Protein AF-A0A565CJG9-F1 (afdb_monomer_lite)

Sequence (102 aa):
MSYEKELAAAKKAVSLAVRLSQKVQKSLLQSDVRKKSDKSPVTAADYGSQAVISLVLQRELDPEPLYVIAEEKAEDLQKNGSQAFLESITKLVNDVLASDES

Foldseek 3Di:
DPCPLVVVLQVVLVVLLVVLVVVQVVVPVPPAWDADPVRDTDGLSQVLSVVSSQVSSCVSPPPDDDDDDGDDDCVVCVDPPNPVVVVVSVVSNVVSVVVVVD

pLDDT: mean 87.89, std 11.98, range [49.91, 98.19]

Structure (mmCIF, N/CA/C/O backbone):
data_AF-A0A565CJG9-F1
#
_entry.id   AF-A0A565CJG9-F1
#
loop_
_atom_site.group_PDB
_atom_site.id
_atom_site.type_symbol
_atom_site.label_atom_id
_atom_site.label_alt_id
_atom_site.label_comp_id
_atom_site.label_asym_id
_atom_site.label_entity_id
_atom_site.label_seq_id
_atom_site.pdbx_PDB_ins_code
_atom_site.Cartn_x
_atom_site.Cartn_y
_atom_site.Cartn_z
_atom_site.occupancy
_atom_site.B_iso_or_equiv
_atom_site.auth_seq_id
_atom_site.auth_comp_id
_atom_site.auth_asym_id
_atom_site.auth_atom_id
_atom_site.pdbx_PDB_model_num
ATOM 1 N N . MET A 1 1 ? 15.985 8.365 -20.583 1.00 61.38 1 MET A N 1
ATOM 2 C CA . MET A 1 1 ? 16.580 8.869 -19.322 1.00 61.38 1 MET A CA 1
ATOM 3 C C . MET A 1 1 ? 16.852 7.687 -18.402 1.00 61.38 1 MET A C 1
ATOM 5 O O . MET A 1 1 ? 16.294 6.622 -18.623 1.00 61.38 1 MET A O 1
ATOM 9 N N . SER A 1 2 ? 17.716 7.843 -17.397 1.00 89.25 2 SER A N 1
ATOM 10 C CA . SER A 1 2 ? 17.873 6.815 -16.357 1.00 89.25 2 SER A CA 1
ATOM 11 C C . SER A 1 2 ? 16.553 6.643 -15.593 1.00 89.25 2 SER A C 1
ATOM 13 O O . SER A 1 2 ? 15.886 7.641 -15.327 1.00 89.25 2 SER A O 1
ATOM 15 N N . TYR A 1 3 ? 16.214 5.408 -15.223 1.00 93.44 3 TYR A N 1
ATOM 16 C CA . TYR A 1 3 ? 15.077 5.044 -14.363 1.00 93.44 3 TYR A CA 1
ATOM 17 C C . TYR A 1 3 ? 13.655 5.266 -14.919 1.00 93.44 3 TYR A C 1
ATOM 19 O O . TYR A 1 3 ? 12.714 5.505 -14.162 1.00 93.44 3 TYR A O 1
ATOM 27 N N . GLU A 1 4 ? 13.454 5.236 -16.240 1.00 95.44 4 GLU A N 1
ATOM 28 C CA . GLU A 1 4 ? 12.113 5.443 -16.818 1.00 95.44 4 GLU A CA 1
ATOM 29 C C . GLU A 1 4 ? 11.108 4.347 -16.429 1.00 95.44 4 GLU A C 1
ATOM 31 O O . GLU A 1 4 ? 9.949 4.667 -16.153 1.00 95.44 4 GLU A O 1
ATOM 36 N N . LYS A 1 5 ? 11.550 3.082 -16.349 1.00 94.06 5 LYS A N 1
ATOM 37 C CA . LYS A 1 5 ? 10.722 1.939 -15.920 1.00 94.06 5 LYS A CA 1
ATOM 38 C C . LYS A 1 5 ? 10.283 2.118 -14.465 1.00 94.06 5 LYS A C 1
ATOM 40 O O . LYS A 1 5 ? 9.101 2.028 -14.148 1.00 94.06 5 LYS A O 1
ATOM 45 N N . GLU A 1 6 ? 11.222 2.465 -13.596 1.00 96.00 6 GLU A N 1
ATOM 46 C CA . GLU A 1 6 ? 11.026 2.692 -12.168 1.00 96.00 6 GLU A CA 1
ATOM 47 C C . GLU A 1 6 ? 10.138 3.906 -11.916 1.00 96.00 6 GLU A C 1
ATOM 49 O O . GLU A 1 6 ? 9.246 3.856 -11.074 1.00 96.00 6 GLU A O 1
ATOM 54 N N . LEU A 1 7 ? 10.318 4.985 -12.682 1.00 97.06 7 LEU A N 1
ATOM 55 C CA . LEU A 1 7 ? 9.452 6.155 -12.601 1.00 97.06 7 LEU A CA 1
ATOM 56 C C . LEU A 1 7 ? 8.014 5.818 -13.017 1.00 97.06 7 LEU A C 1
ATOM 58 O O . LEU A 1 7 ? 7.072 6.283 -12.374 1.00 97.06 7 LEU A O 1
ATOM 62 N N . ALA A 1 8 ? 7.827 5.032 -14.081 1.00 96.81 8 ALA A N 1
ATOM 63 C CA . ALA A 1 8 ? 6.504 4.588 -14.512 1.00 96.81 8 ALA A CA 1
ATOM 64 C C . ALA A 1 8 ? 5.838 3.697 -13.448 1.00 96.81 8 ALA A C 1
ATOM 66 O O . ALA A 1 8 ? 4.704 3.972 -13.044 1.00 96.81 8 ALA A O 1
ATOM 67 N N . ALA A 1 9 ? 6.572 2.713 -12.921 1.00 96.75 9 ALA A N 1
ATOM 68 C CA . ALA A 1 9 ? 6.118 1.834 -11.846 1.00 96.75 9 ALA A CA 1
ATOM 69 C C . ALA A 1 9 ? 5.751 2.621 -10.576 1.00 96.75 9 ALA A C 1
ATOM 71 O O . ALA A 1 9 ? 4.673 2.434 -10.012 1.00 96.75 9 ALA A O 1
ATOM 72 N N . ALA A 1 10 ? 6.596 3.569 -10.159 1.00 97.50 10 ALA A N 1
ATOM 73 C CA . ALA A 1 10 ? 6.358 4.409 -8.989 1.00 97.50 10 ALA A CA 1
ATOM 74 C C . ALA A 1 10 ? 5.123 5.303 -9.161 1.00 97.50 10 ALA A C 1
ATOM 76 O O . ALA A 1 10 ? 4.309 5.415 -8.245 1.00 97.50 10 ALA A O 1
ATOM 77 N N . LYS A 1 11 ? 4.929 5.904 -10.343 1.00 98.12 11 LYS A N 1
ATOM 78 C CA . LYS A 1 11 ? 3.721 6.689 -10.643 1.00 98.12 11 LYS A CA 1
ATOM 79 C C . LYS A 1 11 ? 2.460 5.841 -10.533 1.00 98.12 11 LYS A C 1
ATOM 81 O O . LYS A 1 11 ? 1.479 6.299 -9.944 1.00 98.12 11 LYS A O 1
ATOM 86 N N . LYS A 1 12 ? 2.484 4.618 -11.067 1.00 97.56 12 LYS A N 1
ATOM 87 C CA . LYS A 1 12 ? 1.364 3.678 -10.967 1.00 97.56 12 LYS A CA 1
ATOM 88 C C . LYS A 1 12 ? 1.082 3.308 -9.507 1.00 97.56 12 LYS A C 1
ATOM 90 O O . LYS A 1 12 ? -0.032 3.516 -9.026 1.00 97.56 12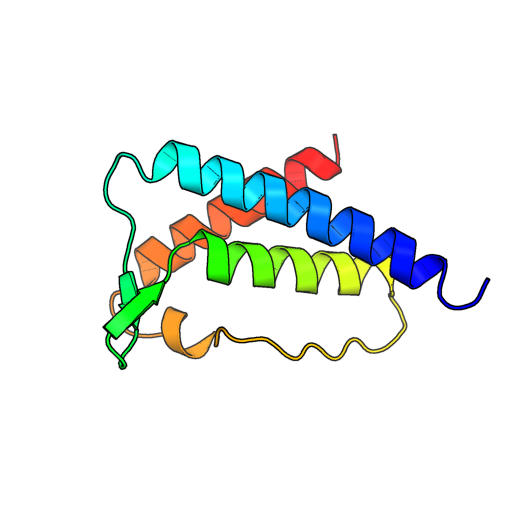 LYS A O 1
ATOM 95 N N . ALA A 1 13 ? 2.110 2.872 -8.782 1.00 98.06 13 ALA A N 1
ATOM 96 C CA . ALA A 1 13 ? 2.038 2.501 -7.372 1.00 98.06 13 ALA A CA 1
ATOM 97 C C . ALA A 1 13 ? 1.463 3.625 -6.491 1.00 98.06 13 ALA A C 1
ATOM 99 O O . ALA A 1 13 ? 0.508 3.409 -5.743 1.00 98.06 13 ALA A O 1
ATOM 100 N N . VAL A 1 14 ? 1.990 4.848 -6.623 1.00 98.19 14 VAL A N 1
ATOM 101 C CA . VAL A 1 14 ? 1.527 6.012 -5.851 1.00 98.19 14 VAL A CA 1
ATOM 102 C C . VAL A 1 14 ? 0.101 6.397 -6.230 1.00 98.19 14 VAL A C 1
ATOM 104 O O . VAL A 1 14 ? -0.696 6.705 -5.349 1.00 98.19 14 VAL A O 1
ATOM 107 N N . SER A 1 15 ? -0.264 6.337 -7.514 1.00 97.81 15 SER A N 1
ATOM 108 C CA . SER A 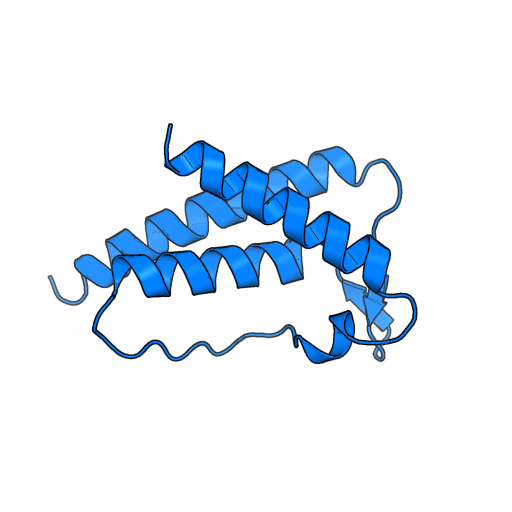1 15 ? -1.630 6.654 -7.949 1.00 97.81 15 SER A CA 1
ATOM 109 C C . SER A 1 15 ? -2.664 5.733 -7.295 1.00 97.81 15 SER A C 1
ATOM 111 O O . SER A 1 15 ? -3.708 6.198 -6.835 1.00 97.81 15 SER A O 1
ATOM 113 N N . LEU A 1 16 ? -2.362 4.437 -7.195 1.00 98.00 16 LEU A N 1
ATOM 114 C CA . LEU A 1 16 ? -3.218 3.466 -6.514 1.00 98.00 16 LEU A CA 1
ATOM 115 C C . LEU A 1 16 ? -3.234 3.683 -4.993 1.00 98.00 16 LEU A C 1
ATOM 117 O O . LEU A 1 16 ? -4.309 3.708 -4.393 1.00 98.00 16 LEU A O 1
ATOM 121 N N . ALA A 1 17 ? -2.083 3.933 -4.367 1.00 97.75 17 ALA A N 1
ATOM 122 C CA . ALA A 1 17 ? -2.008 4.232 -2.934 1.00 97.75 17 ALA A CA 1
ATOM 123 C C . ALA A 1 17 ? -2.791 5.503 -2.546 1.00 97.75 17 ALA A C 1
ATOM 125 O O . ALA A 1 17 ? -3.480 5.531 -1.524 1.00 97.75 17 ALA A O 1
ATOM 126 N N . VAL A 1 18 ? -2.773 6.538 -3.395 1.00 96.56 18 VAL A N 1
ATOM 127 C CA . VAL A 1 18 ? -3.584 7.752 -3.205 1.00 96.56 18 VAL A CA 1
ATOM 128 C C . VAL A 1 18 ? -5.076 7.428 -3.266 1.00 96.56 18 VAL A C 1
ATOM 130 O O . VAL A 1 18 ? -5.831 7.899 -2.415 1.00 96.56 18 VAL A O 1
ATOM 133 N N . ARG A 1 19 ? -5.523 6.587 -4.210 1.00 95.38 19 ARG A N 1
ATOM 134 C CA . ARG A 1 19 ? -6.928 6.138 -4.268 1.00 95.38 19 ARG A CA 1
ATOM 135 C C . ARG A 1 19 ? -7.328 5.380 -3.002 1.00 95.38 19 ARG A C 1
ATOM 137 O O . ARG A 1 19 ? -8.424 5.606 -2.488 1.00 95.38 19 ARG A O 1
ATOM 144 N N . LEU A 1 20 ? -6.452 4.517 -2.484 1.00 95.19 20 LEU A N 1
ATOM 145 C CA . LEU A 1 20 ? -6.671 3.815 -1.216 1.00 95.19 20 LEU A CA 1
ATOM 146 C C . LEU A 1 20 ? -6.831 4.809 -0.064 1.00 95.19 20 LEU A C 1
ATOM 148 O O . LEU A 1 20 ? -7.841 4.775 0.637 1.00 95.19 20 LEU A O 1
ATOM 152 N N . SER A 1 21 ? -5.886 5.737 0.084 1.00 94.19 21 SER A N 1
ATOM 153 C CA . SER A 1 21 ? -5.927 6.769 1.124 1.00 94.19 21 SER A CA 1
ATOM 154 C C . SER A 1 21 ? -7.194 7.625 1.039 1.00 94.19 21 SER A C 1
ATOM 156 O O . SER A 1 21 ? -7.820 7.907 2.057 1.00 94.19 21 SER A O 1
ATOM 158 N N . GLN A 1 22 ? -7.646 7.974 -0.170 1.00 92.31 22 GLN A N 1
ATOM 159 C CA . GLN A 1 22 ? -8.910 8.687 -0.382 1.00 92.31 22 GLN A CA 1
ATOM 160 C C . GLN A 1 22 ? -10.139 7.853 0.011 1.00 92.31 22 GLN A C 1
ATOM 162 O O . GLN A 1 22 ? -11.083 8.399 0.583 1.00 92.31 22 GLN A O 1
ATOM 167 N N . LYS A 1 23 ? -10.159 6.542 -0.280 1.00 90.31 23 LYS A N 1
ATOM 168 C CA . LYS A 1 23 ? -11.234 5.637 0.172 1.00 90.31 23 LYS A CA 1
ATOM 169 C C . LYS A 1 23 ? -11.278 5.571 1.698 1.00 90.31 23 LYS A C 1
ATOM 171 O O . LYS A 1 23 ? -12.348 5.733 2.282 1.00 90.31 23 LYS A O 1
ATOM 176 N N . VAL A 1 24 ? -10.119 5.405 2.333 1.00 89.12 24 VAL A N 1
ATOM 177 C CA . VAL A 1 24 ? -9.996 5.382 3.793 1.00 89.12 24 VAL A CA 1
ATOM 178 C C . VAL A 1 24 ? -10.446 6.712 4.388 1.00 89.12 24 VAL A C 1
ATOM 180 O O . VAL A 1 24 ? -11.285 6.701 5.274 1.00 89.12 24 VAL A O 1
ATOM 183 N N . GLN A 1 25 ? -10.011 7.858 3.856 1.00 86.94 25 GLN A N 1
ATOM 184 C CA . GLN A 1 25 ? -10.453 9.181 4.316 1.00 86.94 25 GLN A CA 1
ATOM 185 C C . GLN A 1 25 ? -11.980 9.348 4.250 1.00 86.94 25 GLN A C 1
ATOM 187 O O . GLN A 1 25 ? -12.583 9.856 5.194 1.00 86.94 25 GLN A O 1
ATOM 192 N N . LYS A 1 26 ? -12.617 8.902 3.159 1.00 84.38 26 LYS A N 1
ATOM 193 C CA . LYS A 1 26 ? -14.082 8.950 3.008 1.00 84.38 26 LYS A CA 1
ATOM 194 C C . LYS A 1 26 ? -14.802 8.050 4.019 1.00 84.38 26 LYS A C 1
ATOM 196 O O . LYS A 1 26 ? -15.881 8.411 4.477 1.00 84.38 26 LYS A O 1
ATOM 201 N N . SER A 1 27 ? -14.201 6.914 4.379 1.00 76.38 27 SER A N 1
ATOM 202 C CA . SER A 1 27 ? -14.719 5.976 5.388 1.00 76.38 27 SER A CA 1
ATOM 203 C C . SER A 1 27 ? -14.424 6.418 6.832 1.00 76.38 27 SER A C 1
ATOM 205 O O . SER A 1 27 ? -15.211 6.160 7.740 1.00 76.38 27 SER A O 1
ATOM 207 N N . LEU A 1 28 ? -13.311 7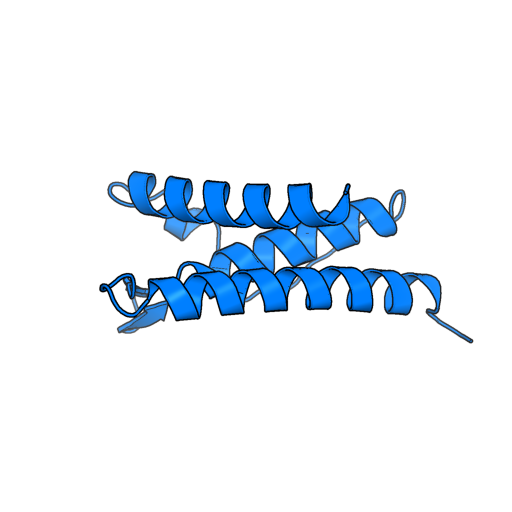.125 7.057 1.00 62.56 28 LEU A N 1
ATOM 208 C CA . LEU A 1 28 ? -12.794 7.548 8.367 1.00 62.56 28 LEU A CA 1
ATOM 209 C C . LEU A 1 28 ? -13.663 8.586 9.084 1.00 62.56 28 LEU A C 1
ATOM 211 O O . LEU A 1 28 ? -13.437 8.841 10.267 1.00 62.56 28 LEU A O 1
ATOM 215 N N . LEU A 1 29 ? -14.707 9.111 8.437 1.00 55.47 29 LEU A N 1
ATOM 216 C CA . LEU A 1 29 ? -15.785 9.826 9.128 1.00 55.47 29 LEU A CA 1
ATOM 217 C C . LEU A 1 29 ? -16.474 8.956 10.212 1.00 55.47 29 LEU A C 1
ATOM 219 O O . LEU A 1 29 ? -17.287 9.481 10.968 1.00 55.47 29 LEU A O 1
ATOM 223 N N . GLN A 1 30 ? -16.132 7.659 10.330 1.00 51.72 30 GLN A N 1
ATOM 224 C CA . GLN A 1 30 ? -16.712 6.704 11.282 1.00 51.72 30 GLN A CA 1
ATOM 225 C C . GLN A 1 30 ? -15.717 5.872 12.137 1.00 51.72 30 GLN A C 1
ATOM 227 O O . GLN A 1 30 ? -16.060 4.757 12.500 1.00 51.72 30 GLN A O 1
ATOM 232 N N . SER A 1 31 ? -14.565 6.408 12.583 1.00 53.53 31 SER A N 1
ATOM 233 C CA . SER A 1 31 ? -13.771 5.911 13.755 1.00 53.53 31 SER A CA 1
ATOM 234 C C . SER A 1 31 ? -12.615 4.880 13.604 1.00 53.53 31 SER A C 1
ATOM 236 O O . SER A 1 31 ? -12.175 4.328 14.609 1.00 53.53 31 SER A O 1
ATOM 238 N N . ASP A 1 32 ? -11.991 4.702 12.432 1.00 59.69 32 ASP A N 1
ATOM 239 C CA . ASP A 1 32 ? -10.875 3.736 12.231 1.00 59.69 32 ASP A CA 1
ATOM 240 C C . ASP A 1 32 ? -9.437 4.273 12.482 1.00 59.69 32 ASP A C 1
ATOM 242 O O . ASP A 1 32 ? -8.505 3.994 11.722 1.00 59.69 32 ASP A O 1
ATOM 246 N N . VAL A 1 33 ? -9.210 5.041 13.555 1.00 65.69 33 VAL A N 1
ATOM 247 C CA . VAL A 1 33 ? -7.848 5.476 13.949 1.00 65.69 33 VAL A CA 1
ATOM 248 C C . VAL A 1 33 ? -7.336 4.620 15.108 1.00 65.69 33 VAL A C 1
ATOM 250 O O . VAL A 1 33 ? -7.850 4.700 16.225 1.00 65.69 33 VAL A O 1
ATOM 253 N N . ARG A 1 34 ? -6.289 3.820 14.871 1.00 68.31 34 ARG A N 1
ATOM 254 C CA . ARG A 1 34 ? -5.567 3.077 15.917 1.00 68.31 34 ARG A CA 1
ATOM 255 C C . ARG A 1 34 ? -4.373 3.894 16.415 1.00 68.31 34 ARG A C 1
ATOM 257 O O . ARG A 1 34 ? -3.919 4.819 15.753 1.00 68.31 34 ARG A O 1
ATOM 264 N N . LYS A 1 35 ? -3.865 3.575 17.606 1.00 64.56 35 LYS A N 1
ATOM 265 C CA . LYS A 1 35 ? -2.638 4.180 18.150 1.00 64.56 35 LYS A CA 1
ATOM 266 C C . LYS A 1 35 ? -1.527 3.139 18.193 1.00 64.56 35 LYS A C 1
ATOM 268 O O . LYS A 1 35 ? -1.765 2.030 18.671 1.00 64.56 35 LYS A O 1
ATOM 273 N N . LYS A 1 36 ? -0.329 3.504 17.732 1.00 65.44 36 LYS A N 1
ATOM 274 C CA . LYS A 1 36 ? 0.891 2.703 17.899 1.00 65.44 36 LYS A CA 1
ATOM 275 C C . LYS A 1 36 ? 1.338 2.702 19.370 1.00 65.44 36 LYS A C 1
ATOM 277 O O . LYS A 1 36 ? 0.786 3.418 20.212 1.00 65.44 36 LYS A O 1
ATOM 282 N N . SER A 1 37 ? 2.361 1.909 19.696 1.00 67.94 37 SER A N 1
ATOM 283 C CA . SER A 1 37 ? 2.918 1.812 21.058 1.00 67.94 37 SER A CA 1
ATOM 284 C C . SER A 1 37 ? 3.477 3.137 21.590 1.00 67.94 37 SER A C 1
ATOM 286 O O . SER A 1 37 ? 3.439 3.379 22.793 1.00 67.94 37 SER A O 1
ATOM 288 N N . ASP A 1 38 ? 3.952 4.009 20.701 1.00 72.25 38 ASP A N 1
ATOM 289 C CA . ASP A 1 38 ? 4.423 5.365 21.010 1.00 72.25 38 ASP A CA 1
ATOM 290 C C . ASP A 1 38 ? 3.293 6.418 21.024 1.00 72.25 38 ASP A C 1
ATOM 292 O O . ASP A 1 38 ? 3.547 7.606 21.212 1.00 72.25 38 ASP A O 1
ATOM 296 N N . LYS A 1 39 ? 2.033 5.974 20.890 1.00 69.06 39 LYS A N 1
ATOM 297 C CA . LYS A 1 39 ? 0.802 6.779 20.835 1.00 69.06 39 LYS A CA 1
ATOM 298 C C . LYS A 1 39 ? 0.624 7.618 19.567 1.00 69.06 39 LYS A C 1
ATOM 300 O O . LYS A 1 39 ? -0.344 8.383 19.516 1.00 69.06 39 LYS A O 1
ATOM 305 N N . SER A 1 40 ? 1.472 7.460 18.552 1.00 70.81 40 SER A N 1
ATOM 306 C CA . SER A 1 40 ? 1.212 8.038 17.231 1.00 70.81 40 SER A CA 1
ATOM 307 C C . SER A 1 40 ? -0.039 7.400 16.596 1.00 70.81 40 SER A C 1
ATOM 309 O O . SER A 1 40 ? -0.324 6.220 16.843 1.00 70.81 40 SER A O 1
ATOM 311 N N . PRO A 1 41 ? -0.857 8.166 15.852 1.00 76.75 41 PRO A N 1
ATOM 312 C CA . PRO A 1 41 ? -1.999 7.611 15.139 1.00 76.75 41 PRO A CA 1
ATOM 313 C C . PRO A 1 41 ? -1.524 6.781 13.941 1.00 76.75 41 PRO A C 1
ATOM 315 O O . PRO A 1 41 ? -0.619 7.188 13.224 1.00 76.75 41 PRO A O 1
ATOM 318 N N . VAL A 1 42 ? -2.170 5.641 13.713 1.00 81.31 42 VAL A N 1
ATOM 319 C CA . VAL A 1 42 ? -2.016 4.821 12.509 1.00 81.31 42 VAL A CA 1
ATOM 320 C C . VAL A 1 42 ? -3.390 4.408 12.007 1.00 81.31 42 VAL A C 1
ATOM 322 O O . VAL A 1 42 ? -4.306 4.118 12.784 1.00 81.31 42 VAL A O 1
ATOM 325 N N . THR A 1 43 ? -3.551 4.397 10.696 1.00 85.94 43 THR A N 1
ATOM 326 C CA . THR A 1 43 ? -4.814 4.114 10.024 1.00 85.94 43 THR A CA 1
ATOM 327 C C . THR A 1 43 ? -4.653 2.959 9.046 1.00 85.94 43 THR A C 1
ATOM 329 O O . THR A 1 43 ? -3.549 2.517 8.726 1.00 85.94 43 THR A O 1
ATOM 332 N N . ALA A 1 44 ? -5.776 2.460 8.529 1.00 89.81 44 ALA A N 1
ATOM 333 C CA . ALA A 1 44 ? -5.744 1.484 7.444 1.00 89.81 44 ALA A CA 1
ATOM 334 C C . ALA A 1 44 ? -5.068 2.042 6.174 1.00 89.81 44 ALA A C 1
ATOM 336 O O . ALA A 1 44 ? -4.606 1.262 5.341 1.00 89.81 44 ALA A O 1
ATOM 337 N N . ALA A 1 45 ? -4.988 3.374 6.022 1.00 92.12 45 ALA A N 1
ATOM 338 C CA . ALA A 1 45 ? -4.338 4.006 4.880 1.00 92.12 45 ALA A CA 1
ATOM 339 C C . ALA A 1 45 ? -2.821 3.802 4.892 1.00 92.12 45 ALA A C 1
ATOM 341 O O . ALA A 1 45 ? -2.253 3.601 3.823 1.00 92.12 45 ALA A O 1
ATOM 342 N N . ASP A 1 46 ? -2.185 3.801 6.064 1.00 92.94 46 ASP A N 1
ATOM 343 C CA . ASP A 1 46 ? -0.729 3.678 6.195 1.00 92.94 46 ASP A CA 1
ATOM 344 C C . ASP A 1 46 ? -0.273 2.273 5.769 1.00 92.94 46 ASP A C 1
ATOM 346 O O . ASP A 1 46 ? 0.445 2.106 4.778 1.00 92.94 46 ASP A O 1
ATOM 350 N N . TYR A 1 47 ? -0.819 1.239 6.421 1.00 95.06 47 TYR A N 1
ATOM 351 C CA . TYR A 1 47 ? -0.557 -0.160 6.067 1.00 95.06 47 TYR A CA 1
ATOM 352 C C . TYR A 1 47 ? -1.011 -0.500 4.641 1.00 95.06 47 TYR A C 1
ATOM 354 O O . TYR A 1 47 ? -0.297 -1.179 3.902 1.00 95.06 47 TYR A O 1
ATOM 362 N N . GLY A 1 48 ? -2.195 -0.029 4.237 1.00 95.75 48 GLY A N 1
ATOM 363 C CA . GLY A 1 48 ? -2.743 -0.295 2.909 1.00 95.75 48 GLY A CA 1
ATOM 364 C C . GLY A 1 48 ? -1.912 0.337 1.793 1.00 95.75 48 GLY A C 1
ATOM 365 O O . GLY A 1 48 ? -1.625 -0.324 0.795 1.00 95.75 48 GLY A O 1
ATOM 366 N N . SER A 1 49 ? -1.470 1.586 1.966 1.00 97.19 49 SER A N 1
ATOM 367 C CA . SER A 1 49 ? -0.613 2.271 0.990 1.00 97.19 49 SER A CA 1
ATOM 368 C C . SER A 1 49 ? 0.728 1.566 0.845 1.00 97.19 49 SER A C 1
ATOM 370 O O . SER A 1 49 ? 1.170 1.335 -0.279 1.00 97.19 49 SER A O 1
ATOM 372 N N . GLN A 1 50 ? 1.344 1.154 1.957 1.00 97.50 50 GLN A N 1
ATOM 373 C CA . GLN A 1 50 ? 2.591 0.391 1.924 1.00 97.50 50 GLN A CA 1
ATOM 374 C C . GLN A 1 50 ? 2.422 -0.941 1.179 1.00 97.50 50 GLN A C 1
ATOM 376 O O . GLN A 1 50 ? 3.260 -1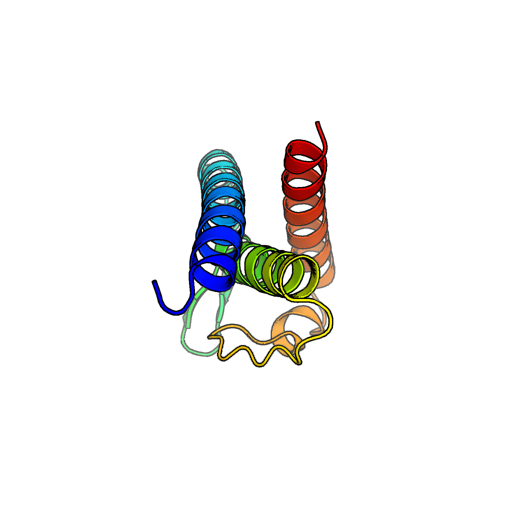.283 0.340 1.00 97.50 50 GLN A O 1
ATOM 381 N N . ALA A 1 51 ? 1.332 -1.673 1.434 1.00 97.25 51 ALA A N 1
ATOM 382 C CA . ALA A 1 51 ? 1.038 -2.934 0.755 1.00 97.25 51 ALA A CA 1
ATOM 383 C C . ALA A 1 51 ? 0.841 -2.748 -0.759 1.00 97.25 51 ALA A C 1
ATOM 385 O O . ALA A 1 51 ? 1.452 -3.470 -1.548 1.00 97.25 51 ALA A O 1
ATOM 386 N N . VAL A 1 52 ? 0.045 -1.752 -1.170 1.00 98.06 52 VAL A N 1
ATOM 387 C CA . VAL A 1 52 ? -0.182 -1.425 -2.588 1.00 98.06 52 VAL A CA 1
ATOM 388 C C . VAL A 1 52 ? 1.124 -1.047 -3.276 1.00 98.06 52 VAL A C 1
ATOM 390 O O . VAL A 1 52 ? 1.430 -1.595 -4.332 1.00 98.06 52 VAL A O 1
ATOM 393 N N . ILE A 1 53 ? 1.915 -0.149 -2.679 1.00 98.00 53 ILE A N 1
ATOM 394 C CA . ILE A 1 53 ? 3.174 0.306 -3.279 1.00 98.00 53 ILE A CA 1
ATOM 395 C C . ILE A 1 53 ? 4.133 -0.867 -3.460 1.00 98.00 53 ILE A C 1
ATOM 397 O O . ILE A 1 53 ? 4.649 -1.066 -4.556 1.00 98.00 53 ILE A O 1
ATOM 401 N N . SER A 1 54 ? 4.327 -1.669 -2.412 1.00 97.06 54 SER A N 1
ATOM 402 C CA . SER A 1 54 ? 5.261 -2.798 -2.438 1.00 97.06 54 SER A CA 1
ATOM 403 C C . SER A 1 54 ? 4.863 -3.829 -3.495 1.00 97.06 54 SER A C 1
ATOM 405 O O . SER A 1 54 ? 5.702 -4.273 -4.273 1.00 97.06 54 SER A O 1
ATOM 407 N N . LEU A 1 55 ? 3.574 -4.174 -3.569 1.00 96.69 55 LEU A N 1
ATOM 408 C CA . LEU A 1 55 ? 3.086 -5.171 -4.517 1.00 96.69 55 LEU A CA 1
ATOM 409 C C . LEU A 1 55 ? 3.140 -4.679 -5.968 1.00 96.69 55 LEU A C 1
ATOM 411 O O . LEU A 1 55 ? 3.542 -5.434 -6.850 1.00 96.69 55 LEU A O 1
ATOM 415 N N . VAL A 1 56 ? 2.736 -3.433 -6.228 1.00 97.06 56 VAL A N 1
ATOM 416 C CA . VAL A 1 56 ? 2.751 -2.871 -7.586 1.00 97.06 56 VAL A CA 1
ATOM 417 C C . VAL A 1 56 ? 4.187 -2.731 -8.077 1.00 97.06 56 VAL A C 1
ATOM 419 O O . VAL A 1 56 ? 4.483 -3.173 -9.180 1.00 97.06 56 VAL A O 1
ATOM 422 N N . LEU A 1 57 ? 5.101 -2.210 -7.252 1.00 97.25 57 LEU A N 1
ATOM 423 C CA . LEU A 1 57 ? 6.515 -2.138 -7.623 1.00 97.25 57 LEU A CA 1
ATOM 424 C C . LEU A 1 57 ? 7.096 -3.525 -7.911 1.00 97.25 57 LEU A C 1
ATOM 426 O O . LEU A 1 57 ? 7.785 -3.682 -8.911 1.00 97.25 57 LEU A O 1
ATOM 430 N N . GLN A 1 58 ? 6.776 -4.537 -7.097 1.00 96.50 58 GLN A N 1
ATOM 431 C CA . GLN A 1 58 ? 7.255 -5.903 -7.323 1.00 96.50 58 GLN A CA 1
ATOM 432 C C . GLN A 1 58 ? 6.751 -6.478 -8.652 1.00 96.50 58 GLN A C 1
ATOM 434 O O . GLN A 1 58 ? 7.497 -7.176 -9.326 1.00 96.50 58 GLN A O 1
ATOM 439 N N . ARG A 1 59 ? 5.499 -6.197 -9.033 1.00 95.19 59 ARG A N 1
ATOM 440 C CA . ARG A 1 59 ? 4.913 -6.667 -10.300 1.00 95.19 59 ARG A CA 1
ATOM 441 C C . ARG A 1 59 ? 5.513 -5.962 -11.516 1.00 95.19 59 ARG A C 1
ATOM 443 O O . ARG A 1 59 ? 5.788 -6.610 -12.516 1.00 95.19 59 ARG A O 1
ATOM 450 N N . GLU A 1 60 ? 5.697 -4.647 -11.437 1.00 95.56 60 GLU A N 1
ATOM 451 C CA . GLU A 1 60 ? 6.175 -3.832 -12.564 1.00 95.56 60 GLU A CA 1
ATOM 452 C C . GLU A 1 60 ? 7.698 -3.938 -12.772 1.00 95.56 60 GLU A C 1
ATOM 454 O O . GLU A 1 60 ? 8.190 -3.721 -13.880 1.00 95.56 60 GLU A O 1
ATOM 459 N N . LEU A 1 61 ? 8.451 -4.255 -11.712 1.00 95.12 61 LEU A N 1
ATOM 460 C CA . LEU A 1 61 ? 9.913 -4.376 -11.727 1.00 95.12 61 LEU A CA 1
ATOM 461 C C . LEU A 1 61 ? 10.405 -5.829 -11.681 1.00 95.12 61 LEU A C 1
ATOM 463 O O . LEU A 1 61 ? 11.600 -6.062 -11.577 1.00 95.12 61 LEU A O 1
ATOM 467 N N . ASP A 1 62 ? 9.527 -6.825 -11.791 1.00 91.81 62 ASP A N 1
ATOM 468 C CA . ASP A 1 62 ? 9.966 -8.213 -11.968 1.00 91.81 62 ASP A CA 1
ATOM 469 C C . ASP A 1 62 ? 10.800 -8.340 -13.269 1.00 91.81 62 ASP A C 1
ATOM 471 O O . ASP A 1 62 ? 10.456 -7.704 -14.278 1.00 91.81 62 ASP A O 1
ATOM 475 N N . PRO A 1 63 ? 11.916 -9.102 -13.287 1.00 88.12 63 PRO A N 1
ATOM 476 C CA . PRO A 1 63 ? 12.446 -9.993 -12.247 1.00 88.12 63 PRO A CA 1
ATOM 477 C C . PRO A 1 63 ? 13.509 -9.361 -11.327 1.00 88.12 63 PRO A C 1
ATOM 479 O O . PRO A 1 63 ? 14.257 -10.082 -10.660 1.00 88.12 63 PRO A O 1
ATOM 482 N N . GLU A 1 64 ? 13.648 -8.033 -11.307 1.00 88.44 64 GLU A N 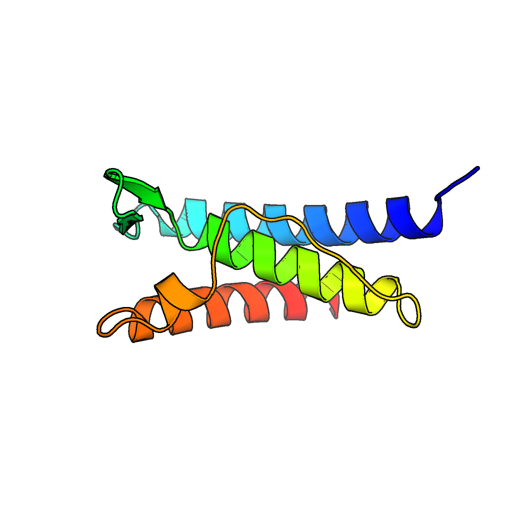1
ATOM 483 C CA . GLU A 1 64 ? 14.630 -7.377 -10.446 1.00 88.44 64 GLU A CA 1
ATOM 484 C C . GLU A 1 64 ? 14.249 -7.528 -8.954 1.00 88.44 64 GLU A C 1
ATOM 486 O O . GLU A 1 64 ? 13.078 -7.395 -8.586 1.00 88.44 64 GLU A O 1
ATOM 491 N N . PRO A 1 65 ? 15.215 -7.802 -8.053 1.00 90.19 65 PRO A N 1
ATOM 492 C CA . PRO A 1 65 ? 14.922 -7.897 -6.629 1.00 90.19 65 PRO A CA 1
ATOM 493 C C . PRO A 1 65 ? 14.478 -6.536 -6.078 1.00 90.19 65 PRO A C 1
ATOM 495 O O . PRO A 1 65 ? 15.189 -5.537 -6.210 1.00 90.19 65 PRO A O 1
ATOM 498 N N . LEU A 1 66 ? 13.323 -6.508 -5.411 1.00 92.75 66 LEU A N 1
ATOM 499 C CA . LEU A 1 66 ? 12.796 -5.309 -4.767 1.00 92.75 66 LEU A CA 1
ATOM 500 C C . LEU A 1 66 ? 13.197 -5.263 -3.289 1.00 92.75 66 LEU A C 1
ATOM 502 O O . LEU A 1 66 ? 12.894 -6.169 -2.513 1.00 92.75 66 LEU A O 1
ATOM 506 N N . TYR A 1 67 ? 13.810 -4.155 -2.879 1.00 94.06 67 TYR A N 1
ATOM 507 C CA . TYR A 1 67 ? 14.087 -3.848 -1.477 1.00 94.06 67 TYR A CA 1
ATOM 508 C C . TYR A 1 67 ? 13.297 -2.607 -1.073 1.00 94.06 67 TYR A C 1
ATOM 510 O O . TYR A 1 67 ? 13.479 -1.536 -1.651 1.00 94.06 67 TYR A O 1
ATOM 518 N N . VAL A 1 68 ? 12.423 -2.744 -0.075 1.00 93.12 68 VAL A N 1
ATOM 519 C CA . VAL A 1 68 ? 11.576 -1.649 0.412 1.00 93.12 68 VAL A CA 1
ATOM 520 C C . VAL A 1 68 ? 11.979 -1.288 1.836 1.00 93.12 68 VAL A C 1
ATOM 522 O O . VAL A 1 68 ? 11.999 -2.141 2.722 1.00 93.12 68 VAL A O 1
ATOM 525 N N . ILE A 1 69 ? 12.274 -0.009 2.059 1.00 96.12 69 ILE A N 1
ATOM 526 C CA . ILE A 1 69 ? 12.398 0.576 3.396 1.00 96.12 69 ILE A CA 1
ATOM 527 C C . ILE A 1 69 ? 11.071 1.264 3.691 1.00 96.12 69 ILE A C 1
ATOM 529 O O . ILE A 1 69 ? 10.674 2.166 2.955 1.00 96.12 69 ILE A O 1
ATOM 533 N N . ALA A 1 70 ? 10.384 0.829 4.741 1.00 93.88 70 ALA A N 1
ATOM 534 C CA . ALA A 1 70 ? 9.062 1.333 5.077 1.00 93.88 70 ALA A CA 1
ATOM 535 C C . ALA A 1 70 ? 8.900 1.550 6.585 1.00 93.88 70 ALA A C 1
ATOM 537 O O . ALA A 1 70 ? 9.637 0.970 7.385 1.00 93.88 70 ALA A O 1
ATOM 538 N N . GLU A 1 71 ? 7.951 2.409 6.955 1.00 93.44 71 GLU A N 1
ATOM 539 C CA . GLU A 1 71 ? 7.691 2.767 8.351 1.00 93.44 71 GLU A CA 1
ATOM 540 C C . GLU A 1 71 ? 6.932 1.661 9.092 1.00 93.44 71 GLU A C 1
ATOM 542 O O . GLU A 1 71 ? 7.288 1.317 10.222 1.00 93.44 71 GLU A O 1
ATOM 547 N N . GLU A 1 72 ? 5.904 1.090 8.459 1.00 91.88 72 GLU A N 1
ATOM 548 C CA . GLU A 1 72 ? 5.011 0.143 9.116 1.00 91.88 72 GLU A CA 1
ATOM 549 C C . GLU A 1 72 ? 5.526 -1.292 9.050 1.00 91.88 72 GLU A C 1
ATOM 551 O O . GLU A 1 72 ? 6.153 -1.730 8.080 1.00 91.88 72 GLU A O 1
ATOM 556 N N . LYS A 1 73 ? 5.205 -2.058 10.093 1.00 91.31 73 LYS A N 1
ATOM 557 C CA . LYS A 1 73 ? 5.688 -3.422 10.302 1.00 91.31 73 LYS A CA 1
ATOM 558 C C . LYS A 1 73 ? 4.535 -4.418 10.345 1.00 91.31 73 LYS A C 1
ATOM 560 O O . LYS A 1 73 ? 3.524 -4.190 11.008 1.00 91.31 73 LYS A O 1
ATOM 565 N N . ALA A 1 74 ? 4.673 -5.542 9.640 1.00 88.81 74 ALA A N 1
ATOM 566 C CA . ALA A 1 74 ? 3.615 -6.553 9.544 1.00 88.81 74 ALA A CA 1
ATOM 567 C C . ALA A 1 74 ? 3.312 -7.212 10.902 1.00 88.81 74 ALA A C 1
ATOM 569 O O . ALA A 1 74 ? 2.188 -7.645 11.154 1.00 88.81 74 ALA A O 1
ATOM 570 N N . GLU A 1 75 ? 4.295 -7.238 11.798 1.00 90.62 75 GLU A N 1
ATOM 571 C CA . GLU A 1 75 ? 4.203 -7.758 13.158 1.00 90.62 75 GLU A CA 1
ATOM 572 C C . GLU A 1 75 ? 3.106 -7.058 13.975 1.00 90.62 75 GLU A C 1
ATOM 574 O O . GLU A 1 75 ? 2.502 -7.674 14.852 1.00 90.62 75 GLU A O 1
ATOM 579 N N . ASP A 1 76 ? 2.790 -5.793 13.680 1.00 86.88 76 ASP A N 1
ATOM 580 C CA . ASP A 1 76 ? 1.707 -5.066 14.351 1.00 86.88 76 ASP A CA 1
ATOM 581 C C . ASP A 1 76 ? 0.313 -5.596 13.981 1.00 86.88 76 ASP A C 1
ATOM 583 O O . ASP A 1 76 ? -0.615 -5.567 14.799 1.00 86.88 76 ASP A O 1
ATOM 587 N N . LEU A 1 77 ? 0.172 -6.142 12.771 1.00 89.06 77 LEU A N 1
ATOM 588 C CA . LEU A 1 77 ? -1.076 -6.717 12.269 1.00 89.06 77 LEU A CA 1
ATOM 589 C C . LEU A 1 77 ? -1.268 -8.181 12.689 1.00 89.06 77 LEU A C 1
ATOM 591 O O . LEU A 1 77 ? -2.389 -8.680 12.647 1.00 89.06 77 LEU A O 1
ATOM 595 N N . GLN A 1 78 ? -0.205 -8.855 13.136 1.00 89.25 78 GLN A N 1
ATOM 596 C CA . GLN A 1 78 ? -0.241 -10.251 13.596 1.00 89.25 78 GLN A CA 1
ATOM 597 C C . GLN A 1 78 ? -0.602 -10.394 15.085 1.00 89.25 78 GLN A C 1
ATOM 599 O O . GLN A 1 78 ? -0.849 -11.500 15.566 1.00 89.25 78 GLN A O 1
ATOM 604 N N . LYS A 1 79 ? -0.646 -9.287 15.835 1.00 87.12 79 LYS A N 1
ATOM 605 C CA . LYS A 1 79 ? -1.006 -9.276 17.261 1.00 87.12 79 LYS A CA 1
ATOM 606 C C . LYS A 1 79 ? -2.481 -9.648 17.473 1.00 87.12 79 LYS A C 1
ATOM 608 O O . LYS A 1 79 ? -3.351 -9.318 16.667 1.00 87.12 79 LYS A O 1
ATOM 613 N N . ASN A 1 80 ? -2.780 -10.286 18.608 1.00 81.88 80 ASN A N 1
ATOM 614 C CA . ASN A 1 80 ? -4.156 -10.600 19.012 1.00 81.88 80 ASN A CA 1
ATOM 615 C C . ASN A 1 80 ? -5.021 -9.327 19.054 1.00 81.88 80 ASN A C 1
ATOM 617 O O . ASN A 1 80 ? -4.639 -8.343 19.685 1.00 81.88 80 ASN A O 1
ATOM 621 N N . GLY A 1 81 ? -6.183 -9.351 18.394 1.00 83.94 81 GLY A N 1
ATOM 622 C CA . GLY A 1 81 ? -7.090 -8.200 18.279 1.00 83.94 81 GLY A CA 1
ATOM 623 C C . GLY A 1 81 ? -6.879 -7.340 17.023 1.00 83.94 81 GLY A C 1
ATOM 624 O O . GLY A 1 81 ? -7.625 -6.383 16.792 1.00 83.94 81 GLY A O 1
ATOM 625 N N . SER A 1 82 ? -5.900 -7.668 16.173 1.00 87.56 82 SER A N 1
ATOM 626 C CA . SER A 1 82 ? -5.679 -6.985 14.890 1.00 87.56 82 SER A CA 1
ATOM 627 C C . SER A 1 82 ? -6.411 -7.608 13.701 1.00 87.56 82 SER A C 1
ATOM 629 O O . SER A 1 82 ? -6.446 -6.982 12.648 1.00 87.56 82 SER A O 1
ATOM 631 N N . GLN A 1 83 ? -7.062 -8.762 13.867 1.00 89.88 83 GLN A N 1
ATOM 632 C CA . GLN A 1 83 ? -7.690 -9.528 12.782 1.00 89.88 83 GLN A CA 1
ATOM 633 C C . GLN A 1 83 ? -8.680 -8.697 11.953 1.00 89.88 83 GLN A C 1
ATOM 635 O O . GLN A 1 83 ? -8.477 -8.535 10.756 1.00 89.88 83 GLN A O 1
ATOM 640 N N . ALA A 1 84 ? -9.678 -8.075 12.588 1.00 88.25 84 ALA A N 1
ATOM 641 C CA . ALA A 1 84 ? -10.674 -7.264 11.878 1.00 88.25 84 ALA A CA 1
ATOM 642 C C . ALA A 1 84 ? -10.056 -6.062 11.131 1.00 88.25 84 ALA A C 1
ATOM 644 O O . ALA A 1 84 ? -10.533 -5.648 10.077 1.00 88.25 84 ALA A O 1
ATOM 645 N N . PHE A 1 85 ? -8.966 -5.499 11.658 1.00 89.38 85 PHE A N 1
ATOM 646 C CA . PHE A 1 85 ? -8.265 -4.387 11.016 1.00 89.38 85 PHE A CA 1
ATOM 647 C C . PHE A 1 85 ? -7.419 -4.856 9.832 1.00 89.38 85 PHE A C 1
ATOM 649 O O . PHE A 1 85 ? -7.447 -4.222 8.781 1.00 89.38 85 PHE A O 1
ATOM 656 N N . LEU A 1 86 ? -6.735 -5.995 9.967 1.00 92.56 86 LEU A N 1
ATOM 657 C CA . LEU A 1 86 ? -6.041 -6.652 8.863 1.00 92.56 86 LEU A CA 1
ATOM 658 C C . LEU A 1 86 ? -7.017 -7.031 7.740 1.00 92.56 86 LEU A C 1
ATOM 660 O O . LEU A 1 86 ? -6.718 -6.799 6.570 1.00 92.56 86 LEU A O 1
ATOM 664 N N . GLU A 1 87 ? -8.193 -7.560 8.076 1.00 92.38 87 GLU A N 1
ATOM 665 C CA . GLU A 1 87 ? -9.260 -7.858 7.113 1.00 92.38 87 GLU A CA 1
ATOM 666 C C . GLU A 1 87 ? -9.732 -6.591 6.385 1.00 92.38 87 GLU A C 1
ATOM 668 O O . GLU A 1 87 ? -9.837 -6.591 5.157 1.00 92.38 87 GLU A O 1
ATOM 673 N N . SER A 1 88 ? -9.942 -5.490 7.116 1.00 90.75 88 SER A N 1
ATOM 674 C CA . SER A 1 88 ? -10.306 -4.190 6.535 1.00 90.75 88 SER A CA 1
ATOM 675 C C . SER A 1 88 ? -9.235 -3.670 5.567 1.00 90.75 88 SER A C 1
ATOM 677 O O . SER A 1 88 ? -9.550 -3.329 4.424 1.00 90.75 88 SER A O 1
ATOM 679 N N . ILE A 1 89 ? -7.957 -3.692 5.972 1.00 93.50 89 ILE A N 1
ATOM 680 C CA . ILE A 1 89 ? -6.823 -3.322 5.108 1.00 93.50 89 ILE A CA 1
ATOM 681 C C . ILE A 1 89 ? -6.801 -4.202 3.856 1.00 93.50 89 ILE A C 1
ATOM 683 O O . ILE A 1 89 ? -6.706 -3.689 2.743 1.00 93.50 89 ILE A O 1
ATOM 687 N N . THR A 1 90 ? -6.935 -5.517 4.022 1.00 95.31 90 THR A N 1
ATOM 688 C CA . THR A 1 90 ? -6.897 -6.483 2.915 1.00 95.31 90 THR A CA 1
ATOM 689 C C . THR A 1 90 ? -8.004 -6.205 1.902 1.00 95.31 90 THR A C 1
ATOM 691 O O . THR A 1 90 ? -7.749 -6.172 0.699 1.00 95.31 90 THR A O 1
ATOM 694 N N . LYS A 1 91 ? -9.226 -5.932 2.375 1.00 94.25 91 LYS A N 1
ATOM 695 C CA . LYS A 1 91 ? -10.352 -5.561 1.513 1.00 94.25 91 LYS A CA 1
ATOM 696 C C . LYS A 1 91 ? 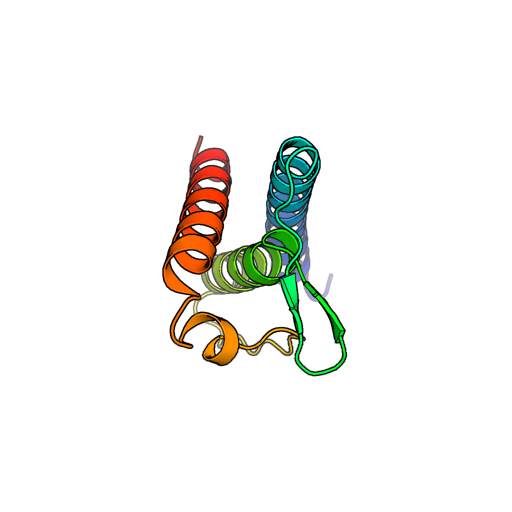-10.069 -4.272 0.737 1.00 94.25 91 LYS A C 1
ATOM 698 O O . LYS A 1 91 ? -10.237 -4.248 -0.477 1.00 94.25 91 LYS A O 1
ATOM 703 N N . LEU A 1 92 ? -9.587 -3.228 1.414 1.00 94.38 92 LEU A N 1
ATOM 704 C CA . LEU A 1 92 ? -9.251 -1.947 0.782 1.00 94.38 92 LEU A CA 1
ATOM 705 C C . LEU A 1 92 ? -8.182 -2.091 -0.308 1.00 94.38 92 LEU A C 1
ATOM 707 O O . LEU A 1 92 ? -8.316 -1.494 -1.377 1.00 94.38 92 LEU A O 1
ATOM 711 N N . VAL A 1 93 ? -7.137 -2.880 -0.040 1.00 96.75 93 VAL A N 1
ATOM 712 C CA . VAL A 1 93 ? -6.060 -3.167 -0.998 1.00 96.75 93 VAL A CA 1
ATOM 713 C C . VAL A 1 93 ? -6.621 -3.891 -2.221 1.00 96.75 93 VAL A C 1
ATOM 715 O O . VAL A 1 93 ? -6.428 -3.421 -3.342 1.00 96.75 93 VAL A O 1
ATOM 718 N N . ASN A 1 94 ? -7.377 -4.972 -2.018 1.00 96.56 94 ASN A N 1
ATOM 719 C CA . ASN A 1 94 ? -7.980 -5.739 -3.111 1.00 96.56 94 ASN A CA 1
ATOM 720 C C . ASN A 1 94 ? -8.916 -4.878 -3.971 1.00 96.56 94 ASN A C 1
ATOM 722 O O . ASN A 1 94 ? -8.814 -4.898 -5.195 1.00 96.56 94 ASN A O 1
ATOM 726 N N . ASP A 1 95 ? -9.766 -4.060 -3.346 1.00 94.12 95 ASP A N 1
ATOM 727 C CA . ASP A 1 95 ? -10.701 -3.176 -4.049 1.00 94.12 95 ASP A CA 1
ATOM 728 C C . ASP A 1 95 ? -9.992 -2.115 -4.909 1.00 94.12 95 ASP A C 1
ATOM 730 O O . ASP A 1 95 ? -10.574 -1.582 -5.855 1.00 94.12 95 ASP A O 1
ATOM 734 N N . VAL A 1 96 ? -8.778 -1.702 -4.539 1.00 94.75 96 VAL A N 1
ATOM 735 C CA . VAL A 1 96 ? -7.988 -0.736 -5.318 1.00 94.75 96 VAL A CA 1
ATOM 736 C C . VAL A 1 96 ? -7.243 -1.429 -6.450 1.00 94.75 96 VAL A C 1
ATOM 738 O O . VAL A 1 96 ? -7.243 -0.907 -7.563 1.00 94.75 96 VAL A O 1
ATOM 741 N N . LEU A 1 97 ? -6.668 -2.605 -6.203 1.00 94.38 97 LEU A N 1
ATOM 742 C CA . LEU A 1 97 ? -5.971 -3.376 -7.233 1.00 94.38 97 LEU A CA 1
ATOM 743 C C . LEU A 1 97 ? -6.929 -3.863 -8.328 1.00 94.38 97 LEU A C 1
ATOM 745 O O . LEU A 1 97 ? -6.609 -3.739 -9.502 1.00 94.38 97 LEU A O 1
ATOM 749 N N . ALA A 1 98 ? -8.139 -4.302 -7.971 1.00 93.06 98 ALA A N 1
ATOM 750 C CA . ALA A 1 98 ? -9.157 -4.682 -8.954 1.00 93.06 98 ALA A CA 1
ATOM 751 C C . ALA A 1 98 ? -9.561 -3.512 -9.876 1.00 93.06 98 ALA A C 1
ATOM 753 O O . ALA A 1 98 ? -9.900 -3.721 -11.036 1.00 93.06 98 ALA A O 1
ATOM 754 N N . SER A 1 99 ? -9.492 -2.269 -9.379 1.00 84.25 99 SER A N 1
ATOM 755 C CA . SER A 1 99 ? -9.783 -1.065 -10.175 1.00 84.25 99 SER A CA 1
ATOM 756 C C . SER A 1 99 ? -8.654 -0.639 -11.122 1.00 84.25 99 SER A C 1
ATOM 758 O O . SER A 1 99 ? -8.843 0.294 -11.895 1.00 84.25 99 SER A O 1
ATOM 760 N N . ASP A 1 100 ? -7.474 -1.256 -11.016 1.00 82.31 100 ASP A N 1
ATOM 761 C CA . ASP A 1 100 ? -6.345 -1.060 -11.937 1.00 82.31 100 ASP A CA 1
ATOM 762 C C . ASP A 1 100 ? -6.417 -2.007 -13.145 1.00 82.31 100 ASP A C 1
ATOM 764 O O . ASP A 1 100 ? -5.922 -1.680 -14.218 1.00 82.31 100 ASP A O 1
ATOM 768 N N . GLU A 1 101 ? -7.045 -3.173 -12.967 1.00 68.50 101 GLU A N 1
ATOM 769 C CA . GLU A 1 101 ? -7.212 -4.210 -13.995 1.00 68.50 101 GLU A CA 1
ATOM 770 C C . GLU A 1 101 ? -8.459 -3.997 -14.882 1.00 68.50 101 GLU A C 1
ATOM 772 O O . GLU A 1 101 ? -8.691 -4.775 -15.807 1.00 68.50 101 GLU A O 1
ATOM 777 N N . SER A 1 102 ? -9.260 -2.961 -14.596 1.00 49.91 102 SER A N 1
ATOM 778 C CA . SER A 1 102 ? -10.478 -2.576 -15.336 1.00 49.91 102 SER A CA 1
ATOM 779 C C . SER A 1 102 ? -10.226 -1.389 -16.259 1.00 49.91 102 SER A C 1
ATOM 781 O O . SER A 1 102 ? -10.711 -1.429 -17.411 1.00 49.91 102 SER A O 1
#

InterPro domains:
  IPR051090 Inositol Monophosphatase Superfamily [PTHR43200] (2-98)

Organism: NCBI:txid586526

Secondary structure (DSSP, 8-state):
-TTHHHHHHHHHHHHHHHHHHHHHHHHGGG--EEE-TTS-EEEHHHHHHHHHHHHHHHHHSTTSPP----S--GGGTSSTT-HHHHHHHHHHHHHHHTTT--

Radius of gyration: 14.55 Å; chains: 1; bounding box: 35×20×40 Å